Protein AF-A0A940R248-F1 (afdb_monomer_lite)

pLDDT: mean 87.32, std 5.38, range [58.16, 94.44]

Secondary structure (DSSP, 8-state):
--HHHHHHHHHHHHHHHHHTT--HHHHHHHHHHHHHHHHT-HHHHHHHHHHHHHHHHT-HHHHHHHHHHHHHHHHHHTTHHHHHHHHHHHHHTTSTTHHHHHHHHHHHHHHHH--

Radius of gyration: 25.44 Å; chains: 1; bounding box: 55×26×63 Å

Foldseek 3Di:
DPLVVLVVVLVVQLVVVVVVVDDNVVSCLVSQLVSCCVPPRNVVSVVVSVVVVCCVVVPPVVVLVVVLVVVVVVCVVVCVLVVQLVVQLVVQVPPDVSNVVSVVVSVVVSVVVSD

Structure (mmCIF, N/CA/C/O backbone):
data_AF-A0A940R248-F1
#
_entry.id   AF-A0A940R248-F1
#
loop_
_atom_site.group_PDB
_atom_site.id
_atom_site.type_symbol
_atom_site.label_atom_id
_atom_s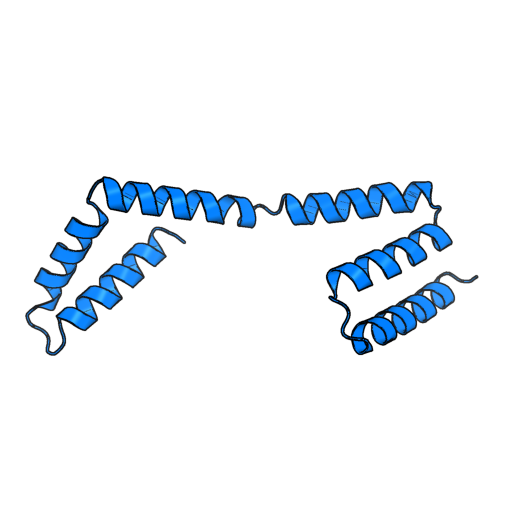ite.label_alt_id
_atom_site.label_comp_id
_atom_site.label_asym_id
_atom_site.label_entity_id
_atom_site.label_seq_id
_atom_site.pdbx_PDB_ins_code
_atom_site.Cartn_x
_atom_site.Cartn_y
_atom_site.Cartn_z
_atom_site.occupancy
_atom_site.B_iso_or_equiv
_atom_site.auth_seq_id
_atom_site.auth_comp_id
_atom_site.auth_asym_id
_atom_site.auth_atom_id
_atom_site.pdbx_PDB_model_num
ATOM 1 N N . MET A 1 1 ? 12.753 -2.257 -36.355 1.00 60.25 1 MET A N 1
ATOM 2 C CA . MET A 1 1 ? 11.463 -2.855 -36.779 1.00 60.25 1 MET A CA 1
ATOM 3 C C . MET A 1 1 ? 10.387 -1.785 -36.744 1.00 60.25 1 MET A C 1
ATOM 5 O O . MET A 1 1 ? 10.583 -0.800 -36.042 1.00 60.25 1 MET A O 1
ATOM 9 N N . SER A 1 2 ? 9.283 -1.935 -37.483 1.00 78.19 2 SER A N 1
ATOM 10 C CA . SER A 1 2 ? 8.166 -0.996 -37.332 1.00 78.19 2 SER A CA 1
ATOM 11 C C . SER A 1 2 ? 7.633 -1.073 -35.886 1.00 78.19 2 SER A C 1
ATOM 13 O O . SER A 1 2 ? 7.591 -2.171 -35.317 1.00 78.19 2 SER A O 1
ATOM 15 N N . PRO A 1 3 ? 7.231 0.054 -35.269 1.00 78.50 3 PRO A N 1
ATOM 16 C CA . PRO A 1 3 ? 6.699 0.061 -33.900 1.00 78.50 3 PRO A CA 1
ATOM 17 C C . PRO A 1 3 ? 5.505 -0.887 -33.724 1.00 78.50 3 PRO A C 1
ATOM 19 O O . PRO A 1 3 ? 5.332 -1.504 -32.677 1.00 78.50 3 PRO A O 1
ATOM 22 N N . VAL A 1 4 ? 4.723 -1.057 -34.793 1.00 84.12 4 VAL A N 1
ATOM 23 C CA . VAL A 1 4 ? 3.553 -1.937 -34.839 1.00 84.12 4 VAL A CA 1
ATOM 24 C C . VAL A 1 4 ? 3.952 -3.408 -34.702 1.00 84.12 4 VAL A C 1
ATOM 26 O O . VAL A 1 4 ? 3.333 -4.136 -33.932 1.00 84.12 4 VAL A O 1
ATOM 29 N N . THR A 1 5 ? 5.012 -3.854 -35.386 1.00 85.50 5 THR A N 1
ATOM 30 C CA . THR A 1 5 ? 5.476 -5.246 -35.278 1.00 85.50 5 THR A CA 1
ATOM 31 C C . THR A 1 5 ? 5.969 -5.563 -33.869 1.00 85.50 5 THR A C 1
ATOM 33 O O . THR A 1 5 ? 5.672 -6.637 -33.358 1.00 85.50 5 THR A O 1
ATOM 36 N N . VAL A 1 6 ? 6.664 -4.627 -33.215 1.00 85.00 6 VAL A N 1
ATOM 37 C CA . VAL A 1 6 ? 7.123 -4.802 -31.826 1.00 85.00 6 VAL A CA 1
ATOM 38 C C . VAL A 1 6 ? 5.939 -4.883 -30.863 1.00 85.00 6 VAL A C 1
ATOM 40 O O . VAL A 1 6 ? 5.937 -5.731 -29.975 1.00 85.00 6 VAL A O 1
ATOM 43 N N . GLY A 1 7 ? 4.907 -4.059 -31.074 1.00 84.19 7 GLY A N 1
ATOM 44 C CA . GLY A 1 7 ? 3.666 -4.117 -30.300 1.00 84.19 7 GLY A CA 1
ATOM 45 C C . GLY A 1 7 ? 2.963 -5.470 -30.418 1.00 84.19 7 GLY A C 1
ATOM 46 O O . GLY A 1 7 ? 2.646 -6.080 -29.401 1.00 84.19 7 GLY A O 1
ATOM 47 N N . ILE A 1 8 ? 2.797 -5.987 -31.641 1.00 89.81 8 ILE A N 1
ATOM 48 C CA . ILE A 1 8 ? 2.179 -7.303 -31.882 1.00 89.81 8 ILE A CA 1
ATOM 49 C C . ILE A 1 8 ? 2.984 -8.416 -31.199 1.00 89.81 8 ILE A C 1
ATOM 51 O O . ILE A 1 8 ? 2.412 -9.263 -30.513 1.00 89.81 8 ILE A O 1
ATOM 55 N N . LEU A 1 9 ? 4.311 -8.398 -31.345 1.00 90.88 9 LEU A N 1
ATOM 56 C CA . LEU A 1 9 ? 5.189 -9.409 -30.753 1.00 90.88 9 LEU A CA 1
ATOM 57 C C . LEU A 1 9 ? 5.153 -9.357 -29.216 1.00 90.88 9 LEU A C 1
ATOM 59 O O . LEU A 1 9 ? 5.094 -10.399 -28.567 1.00 90.88 9 LEU A O 1
ATOM 63 N N . GLY A 1 10 ? 5.106 -8.151 -28.640 1.00 87.94 10 GLY A N 1
ATOM 64 C CA . GLY A 1 10 ? 4.938 -7.932 -27.204 1.00 87.94 10 GLY A CA 1
ATOM 65 C C . GLY A 1 10 ? 3.591 -8.432 -26.676 1.00 87.94 10 GLY A C 1
ATOM 66 O O . GLY A 1 10 ? 3.556 -9.097 -25.644 1.00 87.94 10 GLY A O 1
ATOM 67 N N . SER A 1 11 ? 2.487 -8.191 -27.389 1.00 89.44 11 SER A N 1
ATOM 68 C CA . SER A 1 11 ? 1.163 -8.698 -27.001 1.00 89.44 11 SER A CA 1
ATOM 69 C C . SER A 1 11 ? 1.093 -10.226 -27.026 1.00 89.44 11 SER A C 1
ATOM 71 O O . SER A 1 11 ? 0.567 -10.826 -26.091 1.00 89.44 11 SER A O 1
ATOM 73 N N . VAL A 1 12 ? 1.659 -10.866 -28.055 1.00 93.38 12 VAL A N 1
ATOM 74 C CA . VAL A 1 12 ? 1.728 -12.336 -28.136 1.00 93.38 12 VAL A CA 1
ATOM 75 C C . VAL A 1 12 ? 2.574 -12.900 -26.995 1.00 93.38 12 VAL A C 1
ATOM 77 O O . VAL A 1 12 ? 2.159 -13.855 -26.339 1.00 93.38 12 VAL A O 1
ATOM 80 N N . LEU A 1 13 ? 3.722 -12.278 -26.712 1.00 92.12 13 LEU A N 1
ATOM 81 C CA . LEU A 1 13 ? 4.588 -12.663 -25.601 1.00 92.12 13 LEU A CA 1
ATOM 82 C C . LEU A 1 13 ? 3.861 -12.535 -24.252 1.00 92.12 13 LEU A C 1
ATOM 84 O O . LEU A 1 13 ? 3.885 -13.469 -23.458 1.00 92.12 13 LEU A O 1
ATOM 88 N N . LEU A 1 14 ? 3.157 -11.425 -24.009 1.00 92.56 14 LEU A N 1
ATOM 89 C CA . LEU A 1 14 ? 2.376 -11.207 -22.785 1.00 92.56 14 LEU A CA 1
ATOM 90 C C . LEU A 1 14 ? 1.338 -12.308 -22.572 1.00 92.56 14 LEU A C 1
ATOM 92 O O . LEU A 1 14 ? 1.263 -12.884 -21.488 1.00 92.56 14 LEU A O 1
ATOM 96 N N . VAL A 1 15 ? 0.561 -12.616 -23.610 1.00 93.69 15 VAL A N 1
ATOM 97 C CA . VAL A 1 15 ? -0.469 -13.658 -23.555 1.00 93.69 15 VAL A CA 1
ATOM 98 C C . VAL A 1 15 ? 0.164 -15.025 -23.290 1.00 93.69 15 VAL A C 1
ATOM 100 O O . VAL A 1 15 ? -0.321 -15.769 -22.441 1.00 93.69 15 VAL A O 1
ATOM 103 N N . PHE A 1 16 ? 1.282 -15.337 -23.947 1.00 94.44 16 PHE A N 1
ATOM 104 C CA . PHE A 1 16 ? 2.012 -16.584 -23.729 1.00 94.44 16 PHE A CA 1
ATOM 105 C C . PHE A 1 16 ? 2.508 -16.735 -22.280 1.00 94.44 16 PHE A C 1
ATOM 107 O O . PHE A 1 16 ? 2.299 -17.780 -21.665 1.00 94.44 16 PHE A O 1
ATOM 114 N N . LEU A 1 17 ? 3.110 -15.689 -21.700 1.00 91.62 17 LEU A N 1
ATOM 115 C CA . LEU A 1 17 ? 3.553 -15.709 -20.300 1.00 91.62 17 LEU A CA 1
ATOM 116 C C . LEU A 1 17 ? 2.385 -15.813 -19.309 1.00 91.62 17 LEU A C 1
ATOM 118 O O . LEU A 1 17 ? 2.523 -16.453 -18.266 1.00 91.62 17 LEU A O 1
ATOM 122 N N . LEU A 1 18 ? 1.235 -15.213 -19.630 1.00 93.06 18 LEU A N 1
ATOM 123 C CA . LEU A 1 18 ? 0.033 -15.327 -18.806 1.00 93.06 18 LEU A CA 1
ATOM 124 C C . LEU A 1 18 ? -0.498 -16.768 -18.785 1.00 93.06 18 LEU A C 1
ATOM 126 O O . LEU A 1 18 ? -0.879 -17.262 -17.725 1.00 93.06 18 LEU A O 1
ATOM 130 N N . PHE A 1 19 ? -0.461 -17.471 -19.923 1.00 93.69 19 PHE A N 1
ATOM 131 C CA . PHE A 1 19 ? -0.829 -18.891 -19.998 1.00 93.69 19 PHE A CA 1
ATOM 132 C C . PHE A 1 19 ? 0.106 -19.807 -19.201 1.00 93.69 19 PHE A C 1
ATOM 134 O O . PHE A 1 19 ? -0.329 -20.857 -18.735 1.00 93.69 19 PHE A O 1
ATOM 141 N N . LEU A 1 20 ? 1.359 -19.398 -18.985 1.00 93.00 20 LEU A N 1
ATOM 142 C CA . LEU A 1 20 ? 2.300 -20.092 -18.101 1.00 93.00 20 LEU A CA 1
ATOM 143 C C . LEU A 1 20 ? 1.956 -19.949 -16.604 1.00 93.00 20 LEU A C 1
ATOM 145 O O . LEU A 1 20 ? 2.639 -20.533 -15.766 1.00 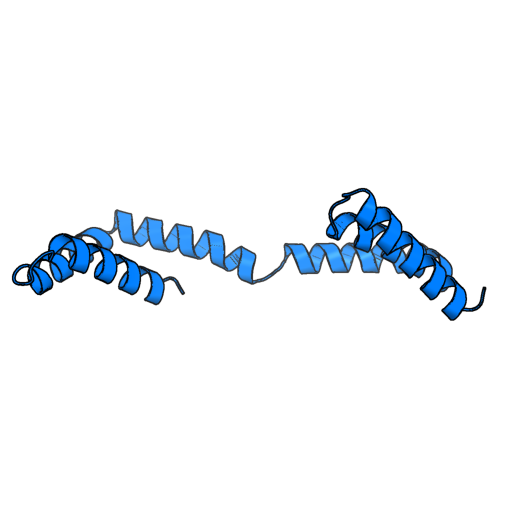93.00 20 LEU A O 1
ATOM 149 N N . GLY A 1 21 ? 0.915 -19.184 -16.253 1.00 90.12 21 GLY A N 1
ATOM 150 C CA . GLY A 1 21 ? 0.475 -18.976 -14.870 1.00 90.12 21 GLY A CA 1
ATOM 151 C C . GLY A 1 21 ? 1.301 -17.942 -14.104 1.00 90.12 21 GLY A C 1
ATOM 152 O O . GLY A 1 21 ? 1.220 -17.865 -12.878 1.00 90.12 21 GLY A O 1
ATOM 153 N N . MET A 1 22 ? 2.112 -17.143 -14.800 1.00 91.56 22 MET A N 1
ATOM 154 C CA . MET A 1 22 ? 2.952 -16.132 -14.169 1.00 91.56 22 MET A CA 1
ATOM 155 C C . MET A 1 22 ? 2.103 -14.929 -13.707 1.00 91.56 22 MET A C 1
ATOM 157 O O . MET A 1 22 ? 1.209 -14.499 -14.442 1.00 91.56 22 MET A O 1
ATOM 161 N N . PRO A 1 23 ? 2.356 -14.342 -12.518 1.00 90.62 23 PRO A N 1
ATOM 162 C CA . PRO A 1 23 ? 1.540 -13.236 -12.025 1.00 90.62 23 PRO A CA 1
ATOM 163 C C . PRO A 1 23 ? 1.590 -12.028 -12.966 1.00 90.62 23 PRO A C 1
ATOM 165 O O . PRO A 1 23 ? 2.670 -11.596 -13.380 1.00 90.62 23 PRO A O 1
ATOM 168 N N . ILE A 1 24 ? 0.419 -11.447 -13.249 1.00 89.75 24 ILE A N 1
ATOM 169 C CA . ILE A 1 24 ? 0.219 -10.379 -14.248 1.00 89.75 24 ILE A CA 1
ATOM 170 C C . ILE A 1 24 ? 1.197 -9.213 -14.049 1.00 89.75 24 ILE A C 1
ATOM 172 O O . ILE A 1 24 ? 1.724 -8.688 -15.026 1.00 89.75 24 ILE A O 1
ATOM 176 N N . ALA A 1 25 ? 1.486 -8.842 -12.796 1.00 87.75 25 ALA A N 1
ATOM 177 C CA . ALA A 1 25 ? 2.415 -7.763 -12.467 1.00 87.75 25 ALA A CA 1
ATOM 178 C C . ALA A 1 25 ? 3.818 -7.988 -13.059 1.00 87.75 25 ALA A C 1
ATOM 180 O O . ALA A 1 25 ? 4.371 -7.091 -13.694 1.00 87.75 25 ALA A O 1
ATOM 181 N N . PHE A 1 26 ? 4.375 -9.196 -12.916 1.00 88.62 26 PHE A N 1
ATOM 182 C CA . PHE A 1 26 ? 5.701 -9.512 -13.448 1.00 88.62 26 PHE A CA 1
ATOM 183 C C . PHE A 1 26 ? 5.694 -9.613 -14.973 1.00 88.62 26 PHE A C 1
ATOM 185 O O . PHE A 1 26 ? 6.649 -9.185 -15.618 1.00 88.62 26 PHE A O 1
ATOM 192 N N . VAL A 1 27 ? 4.611 -10.131 -15.559 1.00 92.19 27 VAL A N 1
ATOM 193 C CA . VAL A 1 27 ? 4.470 -10.219 -17.018 1.00 92.19 27 VAL A CA 1
ATOM 194 C C . VAL A 1 27 ? 4.403 -8.821 -17.641 1.00 92.19 27 VAL A C 1
ATOM 196 O O . VAL A 1 27 ? 5.156 -8.524 -18.567 1.00 92.19 27 VAL A O 1
ATOM 199 N N . MET A 1 28 ? 3.555 -7.942 -17.099 1.00 89.38 28 MET A N 1
ATOM 200 C CA . MET A 1 28 ? 3.427 -6.541 -17.521 1.00 89.38 28 MET A CA 1
ATOM 201 C C . MET A 1 28 ? 4.756 -5.793 -17.391 1.00 89.38 28 MET A C 1
ATOM 203 O O . MET A 1 28 ? 5.164 -5.093 -18.316 1.00 89.38 28 MET A O 1
ATOM 207 N N . MET A 1 29 ? 5.458 -5.975 -16.268 1.00 88.69 29 MET A N 1
ATOM 208 C CA . MET A 1 29 ? 6.756 -5.347 -16.023 1.00 88.69 29 MET A CA 1
ATOM 209 C C . MET A 1 29 ? 7.810 -5.812 -17.035 1.00 88.69 29 MET A C 1
ATOM 211 O O . MET A 1 29 ? 8.517 -4.986 -17.606 1.00 88.69 29 MET A O 1
ATOM 215 N N . PHE A 1 30 ? 7.897 -7.118 -17.296 1.00 89.25 30 PHE A N 1
ATOM 216 C CA . PHE A 1 30 ? 8.897 -7.692 -18.196 1.00 89.25 30 PHE A CA 1
ATOM 217 C C . PHE A 1 30 ? 8.644 -7.321 -19.662 1.00 89.25 30 PHE A C 1
ATOM 219 O O . PHE A 1 30 ? 9.541 -6.823 -20.342 1.00 89.25 30 PHE A O 1
ATOM 226 N N . VAL A 1 31 ? 7.410 -7.500 -20.145 1.00 91.44 31 VAL A N 1
ATOM 227 C CA . VAL A 1 31 ? 7.039 -7.168 -21.529 1.00 91.44 31 VAL A CA 1
ATOM 228 C C . VAL A 1 31 ? 7.096 -5.658 -21.763 1.00 91.44 31 VAL A C 1
ATOM 230 O O . VAL A 1 31 ? 7.603 -5.220 -22.796 1.00 91.44 31 VAL A O 1
ATOM 233 N N . GLY A 1 32 ? 6.645 -4.852 -20.796 1.00 87.88 32 GLY A N 1
ATOM 234 C CA . GLY A 1 32 ? 6.744 -3.394 -20.852 1.00 87.88 32 GLY A CA 1
ATOM 235 C C . GLY A 1 32 ? 8.195 -2.909 -20.898 1.00 87.88 32 GLY A C 1
ATOM 236 O O . GLY A 1 32 ? 8.539 -2.084 -21.743 1.00 87.88 32 GLY A O 1
ATOM 237 N N . PHE A 1 33 ? 9.075 -3.470 -20.063 1.00 88.62 33 PHE A N 1
ATOM 238 C CA . PHE A 1 33 ? 10.504 -3.148 -20.076 1.00 88.62 33 PHE A CA 1
ATOM 239 C C . PHE A 1 33 ? 11.173 -3.515 -21.409 1.00 88.62 33 PHE A C 1
ATOM 241 O O . PHE A 1 33 ? 11.877 -2.688 -21.992 1.00 88.62 33 PHE A O 1
ATOM 248 N N . LEU A 1 34 ? 10.926 -4.720 -21.935 1.00 88.75 34 LEU A N 1
ATOM 249 C CA . LEU A 1 34 ? 11.452 -5.152 -23.236 1.00 88.75 34 LEU A CA 1
ATOM 250 C C . LEU A 1 34 ? 10.925 -4.289 -24.394 1.00 88.75 34 LEU A C 1
ATOM 252 O O . LEU A 1 34 ? 11.690 -3.907 -25.277 1.00 88.75 34 LEU A O 1
ATOM 256 N N . GLY A 1 35 ? 9.643 -3.919 -24.372 1.00 86.06 35 GLY A N 1
ATOM 257 C CA . GLY A 1 35 ? 9.046 -3.048 -25.384 1.00 86.06 35 GLY A CA 1
ATOM 258 C C . GLY A 1 35 ? 9.651 -1.642 -25.389 1.00 86.06 35 GLY A C 1
ATOM 259 O O . GLY A 1 35 ? 10.052 -1.147 -26.442 1.00 86.06 35 GLY A O 1
ATOM 260 N N . ILE A 1 36 ? 9.772 -1.008 -24.218 1.00 85.94 36 ILE A N 1
ATOM 261 C CA . ILE A 1 36 ? 10.308 0.359 -24.093 1.00 85.94 36 ILE A CA 1
ATOM 262 C C . ILE A 1 36 ? 11.815 0.390 -24.371 1.00 85.94 36 ILE A C 1
ATOM 264 O O . ILE A 1 36 ? 12.300 1.311 -25.032 1.00 85.94 36 ILE A O 1
ATOM 268 N N . SER A 1 37 ? 12.561 -0.617 -23.907 1.00 84.94 37 SER A N 1
ATOM 269 C CA . SER A 1 37 ? 14.004 -0.710 -24.163 1.00 84.94 37 SER A CA 1
ATOM 270 C C . SER A 1 37 ? 14.321 -0.866 -25.651 1.00 84.94 37 SER A C 1
ATOM 272 O O . SER A 1 37 ? 15.299 -0.280 -26.112 1.00 84.94 37 SER A O 1
ATOM 274 N N . TYR A 1 38 ? 13.477 -1.582 -26.403 1.00 83.69 38 TYR A N 1
ATOM 275 C CA . TYR A 1 38 ? 13.634 -1.758 -27.845 1.00 83.69 38 TYR A CA 1
ATOM 276 C C . TYR A 1 38 ? 13.166 -0.541 -28.666 1.00 83.69 38 TYR A C 1
ATOM 278 O O . TYR A 1 38 ? 13.781 -0.226 -29.683 1.00 83.69 38 TYR A O 1
ATOM 286 N N . LEU A 1 39 ? 12.092 0.150 -28.255 1.00 82.12 39 LEU A N 1
ATOM 287 C CA . LEU A 1 39 ? 11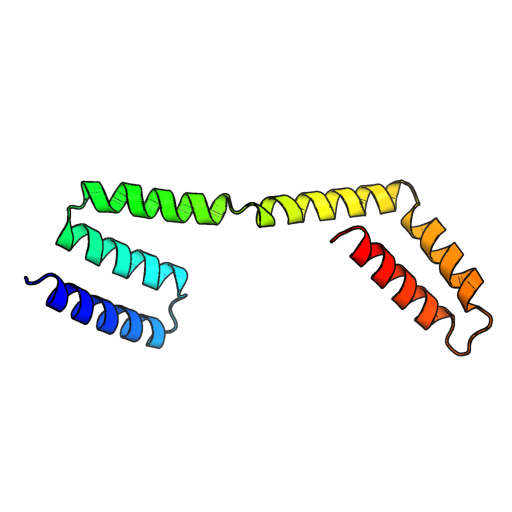.558 1.312 -28.987 1.00 82.12 39 LEU A CA 1
ATOM 288 C C . LEU A 1 39 ? 12.303 2.622 -28.712 1.00 82.12 39 LEU A C 1
ATOM 290 O O . LEU A 1 39 ? 12.438 3.435 -29.622 1.00 82.12 39 LEU A O 1
ATOM 294 N N . ALA A 1 40 ? 12.715 2.860 -27.466 1.00 79.56 40 ALA A N 1
ATOM 295 C CA . ALA A 1 40 ? 13.297 4.131 -27.045 1.00 79.56 40 ALA A CA 1
ATOM 296 C C . ALA A 1 40 ? 14.775 3.970 -26.682 1.00 79.56 40 ALA A C 1
ATOM 298 O O . ALA A 1 40 ? 15.648 4.459 -27.391 1.00 79.56 40 ALA A O 1
ATOM 299 N N . SER A 1 41 ? 15.056 3.320 -25.555 1.00 82.25 41 SER A N 1
ATOM 300 C CA . SER A 1 41 ? 16.391 2.920 -25.095 1.00 82.25 41 SER A CA 1
ATOM 301 C C . SER A 1 41 ? 16.281 2.325 -23.692 1.00 82.25 41 SER A C 1
ATOM 303 O O . SER A 1 41 ? 15.323 2.586 -22.959 1.00 82.25 41 SER A O 1
ATOM 305 N N . VAL A 1 42 ? 17.307 1.586 -23.264 1.00 78.38 42 VAL A N 1
ATOM 306 C CA . VAL A 1 42 ? 17.415 1.083 -21.882 1.00 78.38 42 VAL A CA 1
ATOM 307 C C . VAL A 1 42 ? 17.381 2.229 -20.857 1.00 78.38 42 VAL A C 1
ATOM 309 O O . VAL A 1 42 ? 16.730 2.107 -19.819 1.00 78.38 42 VAL A O 1
ATOM 312 N N . ASN A 1 43 ? 17.985 3.376 -21.184 1.00 80.94 43 ASN A N 1
ATOM 313 C CA . ASN A 1 43 ? 17.996 4.565 -20.325 1.00 80.94 43 ASN A CA 1
ATOM 314 C C . ASN A 1 43 ? 16.609 5.203 -20.149 1.00 80.94 43 ASN A C 1
ATOM 316 O O . ASN A 1 43 ? 16.367 5.835 -19.127 1.00 80.94 43 ASN A O 1
ATOM 320 N N . ALA A 1 44 ? 15.694 5.029 -21.108 1.00 80.38 44 ALA A N 1
ATOM 321 C CA . ALA A 1 44 ? 14.301 5.457 -20.978 1.00 80.38 44 ALA A CA 1
ATOM 322 C C . ALA A 1 44 ? 13.424 4.402 -20.278 1.00 80.38 44 ALA A C 1
ATOM 324 O O . ALA A 1 44 ? 12.472 4.750 -19.587 1.00 80.38 44 ALA A O 1
ATOM 325 N N . ALA A 1 45 ? 13.751 3.114 -20.414 1.00 83.31 45 ALA A N 1
ATOM 326 C CA . ALA A 1 45 ? 12.974 2.021 -19.826 1.00 83.31 45 ALA A CA 1
ATOM 327 C C . ALA A 1 45 ? 13.107 1.941 -18.294 1.00 83.31 45 ALA A C 1
ATOM 329 O O . ALA A 1 45 ? 12.110 1.771 -17.594 1.00 83.31 45 ALA A O 1
ATOM 330 N N . LEU A 1 46 ? 14.324 2.106 -17.768 1.00 84.94 46 LEU A N 1
ATOM 331 C CA . LEU A 1 46 ? 14.620 2.095 -16.328 1.00 84.94 46 LEU A CA 1
ATOM 332 C C . LEU A 1 46 ? 13.778 3.090 -15.502 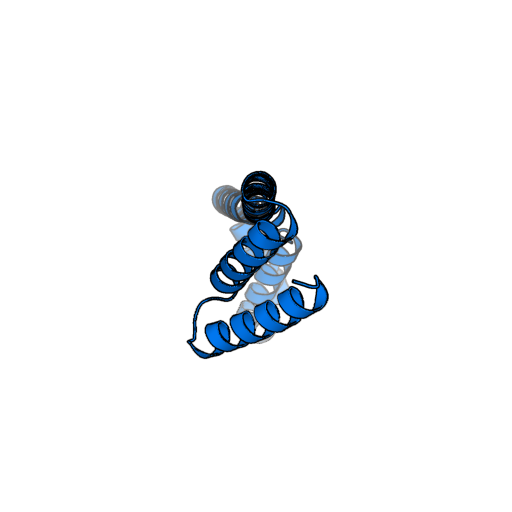1.00 84.94 46 LEU A C 1
ATOM 334 O O . LEU A 1 46 ? 13.123 2.652 -14.552 1.00 84.94 46 LEU A O 1
ATOM 338 N N . PRO A 1 47 ? 13.739 4.398 -15.831 1.00 86.44 47 PRO A N 1
ATOM 339 C CA . PRO A 1 47 ? 12.955 5.362 -15.065 1.00 86.44 47 PRO A CA 1
ATOM 340 C C . PRO A 1 47 ? 11.447 5.120 -15.176 1.00 86.44 47 PRO A C 1
ATOM 342 O O . PRO A 1 47 ? 10.730 5.370 -14.210 1.00 86.44 47 PRO A O 1
ATOM 345 N N . VAL A 1 48 ? 10.954 4.596 -16.305 1.00 87.12 48 VAL A N 1
ATOM 346 C CA . VAL A 1 48 ? 9.530 4.250 -16.454 1.00 87.12 48 VAL A CA 1
ATOM 347 C C . VAL A 1 48 ? 9.152 3.116 -15.508 1.00 87.12 48 VAL A C 1
ATOM 349 O O . VAL A 1 48 ? 8.193 3.252 -14.756 1.00 87.12 48 VAL A O 1
ATOM 352 N N . VAL A 1 49 ? 9.937 2.036 -15.478 1.00 86.75 49 VAL A N 1
ATOM 353 C CA . VAL A 1 49 ? 9.695 0.916 -14.558 1.00 86.75 49 VAL A CA 1
ATOM 354 C C . VAL A 1 49 ? 9.779 1.372 -13.100 1.00 86.75 49 VAL A C 1
ATOM 356 O O . VAL A 1 49 ? 8.893 1.049 -12.309 1.00 86.75 49 VAL A O 1
ATOM 359 N N . ALA A 1 50 ? 10.795 2.165 -12.746 1.00 86.06 50 ALA A N 1
ATOM 360 C CA . ALA A 1 50 ? 10.945 2.705 -11.395 1.00 86.06 50 ALA A CA 1
ATOM 361 C C . ALA A 1 50 ? 9.739 3.565 -10.982 1.00 86.06 50 ALA A C 1
ATOM 363 O O . ALA A 1 50 ? 9.220 3.406 -9.878 1.00 86.06 50 ALA A O 1
ATOM 364 N N . LYS A 1 51 ? 9.249 4.425 -11.885 1.00 88.00 51 LYS A N 1
ATOM 365 C CA . LYS A 1 51 ? 8.056 5.250 -11.662 1.00 88.00 51 LYS A CA 1
ATOM 366 C C . LYS A 1 51 ? 6.808 4.396 -11.466 1.00 88.00 51 LYS A C 1
ATOM 368 O O . LYS A 1 51 ? 6.087 4.622 -10.505 1.00 88.00 51 LYS A O 1
ATOM 373 N N . THR A 1 52 ? 6.573 3.396 -12.315 1.00 87.06 52 THR A N 1
ATOM 374 C CA . THR A 1 52 ? 5.400 2.516 -12.196 1.00 87.06 52 THR A CA 1
ATOM 375 C C . THR A 1 52 ? 5.400 1.746 -10.875 1.00 87.06 52 THR A C 1
ATOM 377 O O . THR A 1 52 ? 4.369 1.670 -10.207 1.00 87.06 52 THR A O 1
ATOM 380 N N . VAL A 1 53 ? 6.551 1.212 -10.453 1.00 86.12 53 VAL A N 1
ATOM 381 C CA . VAL A 1 53 ? 6.679 0.530 -9.154 1.00 86.12 53 VAL A CA 1
ATOM 382 C C . VAL A 1 53 ? 6.435 1.507 -8.005 1.00 86.12 53 VAL A C 1
ATOM 384 O O . VAL A 1 53 ? 5.694 1.182 -7.080 1.00 86.12 53 VAL A O 1
ATOM 387 N N . TYR A 1 54 ? 7.006 2.711 -8.081 1.00 87.44 54 TYR A N 1
ATOM 388 C CA . TYR A 1 54 ? 6.808 3.741 -7.066 1.00 87.44 54 TYR A CA 1
ATOM 389 C C . TYR A 1 54 ? 5.344 4.172 -6.957 1.00 87.44 54 TYR A C 1
ATOM 391 O O . TYR A 1 54 ? 4.811 4.187 -5.858 1.00 87.44 54 TYR A O 1
ATOM 399 N N . GLU A 1 55 ? 4.671 4.463 -8.071 1.00 87.19 55 GLU A N 1
ATOM 400 C CA . GLU A 1 55 ? 3.250 4.839 -8.089 1.00 87.19 55 GLU A CA 1
ATOM 401 C C . GLU A 1 55 ? 2.364 3.730 -7.518 1.00 87.19 55 GLU A C 1
ATOM 403 O O . GLU A 1 55 ? 1.425 4.009 -6.775 1.00 87.19 55 GLU A O 1
ATOM 408 N N . THR A 1 56 ? 2.706 2.471 -7.802 1.00 85.81 56 THR A N 1
ATOM 409 C CA . THR A 1 56 ? 1.972 1.323 -7.265 1.00 85.81 56 THR A CA 1
ATOM 410 C C . THR A 1 56 ? 2.199 1.162 -5.760 1.00 85.81 56 THR A C 1
ATOM 412 O O . THR A 1 56 ? 1.267 0.850 -5.028 1.00 85.81 56 THR A O 1
ATOM 415 N N . ALA A 1 57 ? 3.424 1.367 -5.270 1.00 84.62 57 ALA A N 1
ATOM 416 C CA . ALA A 1 57 ? 3.752 1.248 -3.849 1.00 84.62 57 ALA A CA 1
ATOM 417 C C . ALA A 1 57 ? 3.250 2.446 -3.025 1.00 84.62 57 ALA A C 1
ATOM 419 O O . ALA A 1 57 ? 2.765 2.274 -1.910 1.00 84.62 57 ALA A O 1
ATOM 420 N N . ALA A 1 58 ? 3.320 3.651 -3.591 1.00 85.19 58 ALA A N 1
ATOM 421 C CA . ALA A 1 58 ? 2.819 4.897 -3.019 1.00 85.19 58 ALA A CA 1
ATOM 422 C C . ALA A 1 58 ? 1.313 5.090 -3.276 1.00 85.19 58 ALA A C 1
ATOM 424 O O . ALA A 1 58 ? 0.810 6.216 -3.269 1.00 85.19 58 ALA A O 1
ATOM 425 N N . HIS A 1 59 ? 0.578 3.997 -3.502 1.00 86.88 59 HIS A N 1
ATOM 426 C CA . HIS A 1 59 ? -0.864 4.052 -3.657 1.00 86.88 59 HIS A CA 1
ATOM 427 C C . HIS A 1 59 ? -1.504 4.553 -2.365 1.00 86.88 59 HIS A C 1
ATOM 429 O O . HIS A 1 59 ? -1.466 3.888 -1.332 1.00 86.88 59 HIS A O 1
ATOM 435 N N . TYR A 1 60 ? -2.154 5.712 -2.457 1.00 82.25 60 TYR A N 1
ATOM 436 C CA . TYR A 1 60 ? -2.855 6.352 -1.345 1.00 82.25 60 TYR A CA 1
ATOM 437 C C . TYR A 1 60 ? -3.757 5.394 -0.532 1.00 82.25 60 TYR A C 1
ATOM 439 O O . TYR A 1 60 ? -3.676 5.425 0.698 1.00 82.25 60 TYR A O 1
ATOM 447 N N . PRO A 1 61 ? -4.529 4.467 -1.145 1.00 86.56 61 PRO A N 1
ATOM 448 C CA . PRO A 1 61 ? -5.332 3.506 -0.386 1.00 86.56 61 PRO A CA 1
ATOM 449 C C . PRO A 1 61 ? -4.527 2.589 0.544 1.00 86.56 61 PRO A C 1
ATOM 451 O O . PRO A 1 61 ? -5.040 2.169 1.576 1.00 86.56 61 PRO A O 1
ATOM 454 N N . TYR A 1 62 ? -3.258 2.299 0.243 1.00 88.44 62 TYR A N 1
ATOM 455 C CA . TYR A 1 62 ? -2.418 1.483 1.124 1.00 88.44 62 TYR A CA 1
ATOM 456 C C . TYR A 1 62 ? -2.048 2.200 2.418 1.00 88.44 62 TYR A C 1
ATOM 458 O O . TYR A 1 62 ? -1.843 1.539 3.430 1.00 88.44 62 TYR A O 1
ATOM 466 N N . THR A 1 63 ? -2.006 3.534 2.421 1.00 89.00 63 THR A N 1
ATOM 467 C CA . THR A 1 63 ? -1.829 4.331 3.643 1.00 89.00 63 THR A CA 1
ATOM 468 C C . THR A 1 63 ? -3.099 4.362 4.491 1.00 89.00 63 THR A C 1
ATOM 470 O O . THR A 1 63 ? -3.022 4.433 5.715 1.00 89.00 63 THR A O 1
ATOM 473 N N . ILE A 1 64 ? -4.269 4.258 3.863 1.00 89.75 64 ILE A N 1
ATOM 474 C CA . ILE A 1 64 ? -5.559 4.248 4.558 1.00 89.75 64 ILE A CA 1
ATOM 475 C C . ILE A 1 64 ? -5.712 2.984 5.431 1.00 89.75 64 ILE A C 1
ATOM 477 O O . ILE A 1 64 ? -6.170 3.074 6.568 1.00 89.75 64 ILE A O 1
ATOM 481 N N . ILE A 1 65 ? -5.249 1.821 4.954 1.00 90.06 65 ILE A N 1
ATOM 482 C CA . ILE A 1 65 ? -5.329 0.533 5.675 1.00 90.06 65 ILE A CA 1
ATOM 483 C C . ILE A 1 65 ? -4.737 0.594 7.104 1.00 90.06 65 ILE A C 1
ATOM 485 O O . ILE A 1 65 ? -5.462 0.301 8.058 1.00 90.06 65 ILE A O 1
ATOM 489 N N . PRO A 1 66 ? -3.457 0.965 7.321 1.00 90.88 66 PRO A N 1
ATOM 490 C CA . PRO A 1 66 ? -2.878 1.025 8.661 1.00 90.88 66 PRO A CA 1
ATOM 491 C C . PRO A 1 66 ? -3.517 2.111 9.529 1.00 90.88 66 PRO A C 1
ATOM 493 O O . PRO A 1 66 ? -3.640 1.915 10.736 1.00 90.88 66 PRO A O 1
ATOM 496 N N . LEU A 1 67 ? -3.962 3.227 8.941 1.00 91.19 67 LEU A N 1
ATOM 497 C CA . LEU A 1 67 ? -4.676 4.271 9.677 1.00 91.19 67 LEU A CA 1
ATOM 498 C C . LEU A 1 67 ? -6.027 3.765 10.202 1.00 91.19 67 LEU A C 1
ATOM 500 O O . LEU A 1 67 ? -6.365 4.049 11.352 1.00 91.19 67 LEU A O 1
ATOM 504 N N . PHE A 1 68 ? -6.755 2.951 9.431 1.00 88.56 68 PHE A N 1
ATOM 505 C CA . PHE A 1 68 ? -7.980 2.310 9.919 1.00 88.56 68 PHE A CA 1
ATOM 506 C C . PHE A 1 68 ? -7.727 1.277 11.006 1.00 88.56 68 PHE A C 1
ATOM 508 O O . PHE A 1 68 ? -8.464 1.237 11.992 1.00 88.56 68 PHE A O 1
ATOM 515 N N . ILE A 1 69 ? -6.664 0.482 10.880 1.00 89.81 69 ILE A N 1
ATOM 516 C CA . ILE A 1 69 ? -6.267 -0.461 11.933 1.00 89.81 69 ILE A CA 1
ATOM 517 C C . ILE A 1 69 ? -5.931 0.301 13.226 1.00 89.81 69 ILE A C 1
ATOM 519 O O . ILE A 1 69 ? -6.378 -0.084 14.307 1.00 89.81 69 ILE A O 1
ATOM 523 N N . LEU A 1 70 ? -5.198 1.413 13.120 1.00 92.06 70 LEU A N 1
ATOM 524 C CA . LEU A 1 70 ? -4.837 2.270 14.249 1.00 92.06 70 LEU A CA 1
ATOM 525 C C . LEU A 1 70 ? -6.074 2.904 14.905 1.00 92.06 70 LEU A C 1
ATOM 527 O O . LEU A 1 70 ? -6.224 2.843 16.125 1.00 92.06 70 LEU A O 1
ATOM 531 N N . MET A 1 71 ? -6.993 3.450 14.104 1.00 89.69 71 MET A N 1
ATOM 532 C CA . MET A 1 71 ? -8.273 3.984 14.577 1.00 89.69 71 MET A CA 1
ATOM 533 C C . MET A 1 71 ? -9.097 2.913 15.302 1.00 89.69 71 MET A C 1
ATOM 535 O O . MET A 1 71 ? -9.604 3.173 16.393 1.00 89.69 71 MET A O 1
ATOM 539 N N . GLY A 1 72 ? -9.205 1.705 14.738 1.00 87.50 72 GLY A N 1
ATOM 540 C CA . GLY A 1 72 ? -9.891 0.578 15.372 1.00 87.50 72 GLY A CA 1
ATOM 541 C C . GLY A 1 72 ? -9.258 0.191 16.712 1.00 87.50 72 GLY A C 1
ATOM 542 O O . GLY A 1 72 ? -9.968 -0.024 17.696 1.00 87.50 72 GLY A O 1
ATOM 543 N N . GLY A 1 73 ? -7.923 0.190 16.782 1.00 89.56 73 GLY A N 1
ATOM 544 C CA . GLY A 1 73 ? -7.168 -0.018 18.018 1.00 89.56 73 GLY A CA 1
ATOM 545 C C . GLY A 1 73 ? -7.454 1.050 19.078 1.00 89.56 73 GLY A C 1
ATOM 546 O O . GLY A 1 73 ? -7.722 0.713 20.234 1.00 89.56 73 GLY A O 1
ATOM 547 N N . PHE A 1 74 ? -7.478 2.330 18.697 1.00 91.62 74 PHE A N 1
ATOM 548 C CA . PHE A 1 74 ? -7.837 3.423 19.605 1.00 91.62 74 PHE A CA 1
ATOM 549 C C . PHE A 1 74 ? -9.294 3.352 20.067 1.00 91.62 74 PHE A C 1
ATOM 551 O O . PHE A 1 74 ? -9.551 3.502 21.259 1.00 91.62 74 PHE A O 1
ATOM 558 N N . ALA A 1 75 ? -10.241 3.066 19.171 1.00 88.62 75 ALA A N 1
ATOM 559 C CA . ALA A 1 75 ? -11.653 2.913 19.521 1.00 88.62 75 ALA A CA 1
ATOM 560 C C . ALA A 1 75 ? -11.888 1.737 20.486 1.00 88.62 75 ALA A C 1
ATOM 562 O O . ALA A 1 75 ? -12.699 1.842 21.413 1.00 88.62 75 ALA A O 1
ATOM 563 N N . GLY A 1 76 ? -11.141 0.642 20.305 1.00 87.81 76 GLY A N 1
ATOM 564 C CA . GLY A 1 76 ? -11.133 -0.497 21.218 1.00 87.81 76 GLY A CA 1
ATOM 565 C C . GLY A 1 76 ? -10.574 -0.137 22.595 1.00 87.81 76 GLY A C 1
ATOM 566 O O . GLY A 1 76 ? -11.225 -0.404 23.605 1.00 87.81 76 GLY A O 1
ATOM 567 N N . ASN A 1 77 ? -9.409 0.517 22.644 1.00 90.19 77 ASN A N 1
ATOM 568 C CA . ASN A 1 77 ? -8.736 0.854 23.903 1.00 90.19 77 ASN A CA 1
ATOM 569 C C . ASN A 1 77 ? -9.455 1.968 24.690 1.00 90.19 77 ASN A C 1
ATOM 571 O O . ASN A 1 77 ? -9.512 1.931 25.915 1.00 90.19 77 ASN A O 1
ATOM 575 N N . ALA A 1 78 ? -10.083 2.923 23.999 1.00 90.94 78 ALA A N 1
ATOM 576 C CA . ALA A 1 78 ? -10.918 3.959 24.611 1.00 90.94 78 ALA A CA 1
ATOM 577 C C . ALA A 1 78 ? -12.281 3.431 25.110 1.00 90.94 78 ALA A C 1
ATOM 579 O O . ALA A 1 78 ? -13.074 4.182 25.678 1.00 90.94 78 ALA A O 1
ATOM 580 N N . GLY A 1 79 ? -12.599 2.151 24.877 1.00 88.62 79 GLY A N 1
ATOM 581 C CA . GLY A 1 79 ? -13.867 1.541 25.278 1.00 88.62 79 GLY A CA 1
ATOM 582 C C . GLY A 1 79 ? -15.079 2.000 24.459 1.00 88.62 79 GLY A C 1
ATOM 583 O O . GLY A 1 79 ? -16.205 1.614 24.781 1.00 88.62 79 GLY A O 1
ATOM 584 N N . ILE A 1 80 ? -14.870 2.769 23.384 1.00 89.12 80 ILE A N 1
ATOM 585 C CA . ILE A 1 80 ? -15.932 3.273 22.501 1.00 89.12 80 ILE A CA 1
ATOM 586 C C . ILE A 1 80 ? -16.682 2.092 21.880 1.00 89.12 80 ILE A C 1
ATOM 588 O O . ILE A 1 80 ? -17.909 2.051 21.928 1.00 89.12 80 ILE A O 1
ATOM 592 N N . THR A 1 81 ? -15.963 1.069 21.406 1.00 87.12 81 THR A N 1
ATOM 593 C CA . THR A 1 81 ? -16.564 -0.151 20.837 1.00 87.12 81 THR A CA 1
ATOM 594 C C . THR A 1 81 ? -17.483 -0.870 21.817 1.00 87.12 81 THR A C 1
ATOM 596 O O . THR A 1 81 ? -18.570 -1.314 21.447 1.00 87.12 81 THR A O 1
ATOM 599 N N . ARG A 1 82 ? -17.095 -0.933 23.095 1.00 89.12 82 ARG A N 1
ATOM 600 C CA . ARG A 1 82 ? -17.895 -1.565 24.151 1.00 89.12 82 ARG A CA 1
ATOM 601 C C . ARG A 1 82 ? -19.166 -0.764 24.443 1.00 89.12 82 ARG A C 1
ATOM 603 O O . ARG A 1 82 ? -20.241 -1.353 24.543 1.00 89.12 82 ARG A O 1
ATOM 610 N N . GLN A 1 83 ? -19.052 0.557 24.568 1.00 90.88 83 GLN A N 1
ATOM 611 C CA . GLN A 1 83 ? -20.187 1.446 24.848 1.00 90.88 83 GLN A CA 1
ATOM 612 C C . GLN A 1 83 ? -21.189 1.473 23.687 1.00 90.88 83 GLN A C 1
ATOM 614 O O . GLN A 1 83 ? -22.404 1.436 23.900 1.00 90.88 83 GLN A O 1
ATOM 619 N N . LEU A 1 84 ? -20.680 1.465 22.456 1.00 88.81 84 LEU A N 1
ATOM 620 C CA . LEU A 1 84 ? -21.487 1.418 21.246 1.00 88.81 84 LEU A CA 1
ATOM 621 C C . LEU A 1 84 ? -22.279 0.105 21.159 1.00 88.81 84 LEU A C 1
ATOM 623 O O . LEU A 1 84 ? -23.494 0.125 20.968 1.00 88.81 84 LEU A O 1
ATOM 627 N N . TYR A 1 85 ? -21.616 -1.033 21.391 1.00 89.56 85 TYR A N 1
ATOM 628 C CA . TYR A 1 85 ? -22.274 -2.339 21.417 1.00 89.56 85 TYR A CA 1
ATOM 629 C C . TYR A 1 85 ? -23.386 -2.400 22.471 1.00 89.56 85 TYR A C 1
ATOM 631 O O . TYR A 1 85 ? -24.500 -2.818 22.175 1.00 89.56 85 TYR A O 1
ATOM 639 N N . GLN A 1 86 ? -23.116 -1.930 23.693 1.00 91.25 86 GLN A N 1
ATOM 640 C CA . GLN A 1 86 ? -24.121 -1.895 24.761 1.00 91.25 86 GLN A CA 1
ATOM 641 C C . GLN A 1 86 ? -25.316 -0.994 24.426 1.00 91.25 86 GLN A C 1
ATOM 643 O O . GLN A 1 86 ? -26.435 -1.275 24.857 1.00 91.25 86 GLN A O 1
ATOM 648 N N . SER A 1 87 ? -25.092 0.081 23.669 1.00 91.50 87 SER A N 1
ATOM 649 C CA . SER A 1 87 ? -26.160 0.965 23.197 1.00 91.50 87 SER A CA 1
ATOM 650 C C . SER A 1 87 ? -27.075 0.240 22.210 1.00 91.50 87 SER A C 1
ATOM 652 O O . SER A 1 87 ? -28.293 0.246 22.392 1.00 91.50 87 SER A O 1
ATOM 654 N N . PHE A 1 88 ? -26.503 -0.459 21.224 1.00 90.44 88 PHE A N 1
ATOM 655 C CA . PHE A 1 88 ? -27.279 -1.249 20.266 1.00 90.44 88 PHE A CA 1
ATOM 656 C C . PHE A 1 88 ? -27.971 -2.454 20.911 1.00 90.44 88 PHE A C 1
ATOM 658 O O . PHE A 1 88 ? -29.143 -2.694 20.631 1.00 90.44 88 PHE A O 1
ATOM 665 N N . ASP A 1 89 ? -27.304 -3.164 21.823 1.00 90.50 89 ASP A N 1
ATOM 666 C CA . ASP A 1 89 ? -27.900 -4.276 22.573 1.00 90.50 89 ASP A CA 1
ATOM 667 C C . ASP A 1 89 ? -29.148 -3.826 23.344 1.00 90.50 89 ASP A C 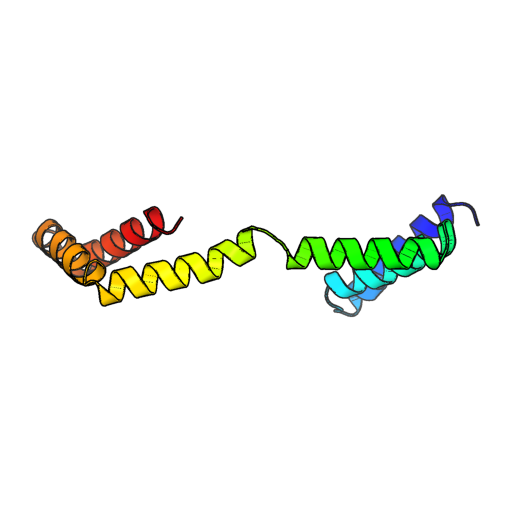1
ATOM 669 O O . ASP A 1 89 ? -30.217 -4.421 23.210 1.00 90.50 89 ASP A O 1
ATOM 673 N N . LYS A 1 90 ? -29.067 -2.701 24.068 1.00 91.25 90 LYS A N 1
ATOM 674 C CA . LYS A 1 90 ? -30.226 -2.130 24.772 1.00 91.25 90 LYS A CA 1
ATOM 675 C C . LYS A 1 90 ? -31.353 -1.729 23.823 1.00 91.25 90 LYS A C 1
ATOM 677 O O . LYS A 1 90 ? -32.520 -1.896 24.180 1.00 91.25 90 LYS A O 1
ATOM 682 N N . TRP A 1 91 ? -31.023 -1.207 22.644 1.00 91.12 91 TRP A N 1
ATOM 683 C CA . TRP A 1 91 ? -32.016 -0.740 21.679 1.00 91.12 91 TRP A CA 1
ATOM 684 C C . TRP A 1 91 ? -32.769 -1.900 21.018 1.00 91.12 91 TRP A C 1
ATOM 686 O O . TRP A 1 91 ? -33.993 -1.857 20.895 1.00 91.12 91 TRP A O 1
ATOM 696 N N . PHE A 1 92 ? -32.053 -2.971 20.664 1.00 89.81 92 PHE A N 1
ATOM 697 C CA . PHE A 1 92 ? -32.603 -4.120 19.944 1.00 89.81 92 PHE A CA 1
ATOM 698 C C . PHE A 1 92 ? -33.019 -5.291 20.848 1.00 89.81 92 PHE A C 1
ATOM 700 O O . PHE A 1 92 ? -33.583 -6.264 20.352 1.00 89.81 92 PHE A O 1
ATOM 707 N N . ARG A 1 93 ? -32.849 -5.191 22.177 1.00 88.25 93 ARG A N 1
ATOM 708 C CA . ARG A 1 93 ? -33.186 -6.254 23.151 1.00 88.25 93 ARG A CA 1
ATOM 709 C C . ARG A 1 93 ? -34.614 -6.797 23.049 1.00 88.25 93 ARG A C 1
ATOM 711 O O . ARG A 1 93 ? -34.871 -7.923 23.457 1.00 88.25 93 ARG A O 1
ATOM 718 N N . ARG A 1 94 ? -35.562 -5.979 22.582 1.00 88.81 94 ARG A N 1
ATOM 719 C CA . ARG A 1 94 ? -36.990 -6.339 22.501 1.00 88.81 94 ARG A CA 1
ATOM 720 C C . ARG A 1 94 ? -37.353 -7.123 21.237 1.00 88.81 94 ARG A C 1
ATOM 722 O O . ARG A 1 94 ? -38.464 -7.635 21.159 1.00 88.81 94 ARG A O 1
ATOM 729 N N . LEU A 1 95 ? -36.452 -7.198 20.260 1.00 89.31 95 LEU A N 1
ATOM 730 C CA . LEU A 1 95 ? -36.686 -7.912 19.009 1.00 89.31 95 LEU A CA 1
ATOM 731 C C . LEU A 1 95 ? -36.280 -9.388 19.150 1.00 89.31 95 LEU A C 1
ATOM 733 O O . LEU A 1 95 ? -35.268 -9.688 19.794 1.00 89.31 95 LEU A O 1
ATOM 737 N N . PRO A 1 96 ? -37.020 -10.325 18.531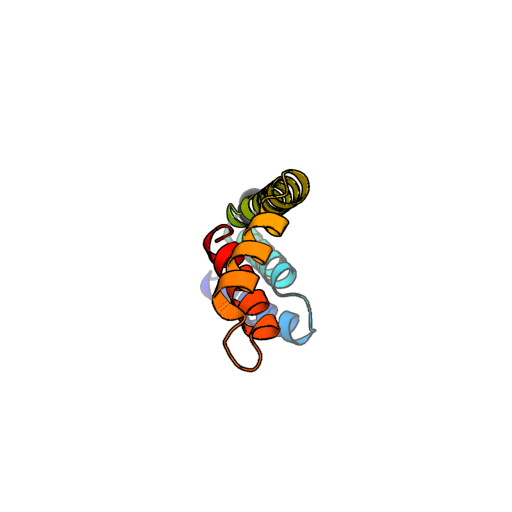 1.00 83.12 96 PRO A N 1
ATOM 738 C CA . PRO A 1 96 ? -36.589 -11.716 18.448 1.00 83.12 96 PRO A CA 1
ATOM 739 C C . PRO A 1 96 ? -35.260 -11.786 17.678 1.00 83.12 96 PRO A C 1
ATOM 741 O O . PRO A 1 96 ? -35.145 -11.251 16.579 1.00 83.12 96 PRO A O 1
ATOM 744 N N . GLY A 1 97 ? -34.230 -12.391 18.279 1.00 87.94 97 GLY A N 1
ATOM 745 C CA . GLY A 1 97 ? -32.865 -12.379 17.730 1.00 87.94 97 GLY A CA 1
ATOM 746 C C . GLY A 1 97 ? -32.074 -11.086 17.988 1.00 87.94 97 GLY A C 1
ATOM 747 O O . GLY A 1 97 ? -31.046 -10.867 17.349 1.00 87.94 97 GLY A O 1
ATOM 748 N N . GLY A 1 98 ? -32.513 -10.241 18.931 1.00 86.06 98 GLY A N 1
ATOM 749 C CA . GLY A 1 98 ? -31.951 -8.910 19.203 1.00 86.06 98 GLY A CA 1
ATOM 750 C C . GLY A 1 98 ? -30.431 -8.844 19.394 1.00 86.06 98 GLY A C 1
ATOM 751 O O . GLY A 1 98 ? -29.818 -7.867 18.982 1.00 86.06 98 GLY A O 1
ATOM 752 N N . LEU A 1 99 ? -29.803 -9.897 19.923 1.00 87.38 99 LEU A N 1
ATOM 753 C CA . LEU A 1 99 ? -28.345 -9.969 20.105 1.00 87.38 99 LEU A CA 1
ATOM 754 C C . LEU A 1 99 ? -27.595 -10.098 18.760 1.00 87.38 99 LEU A C 1
ATOM 756 O O . LEU A 1 99 ? -26.528 -9.511 18.571 1.00 87.38 99 LEU A O 1
ATOM 760 N N . GLY A 1 100 ? -28.191 -10.798 17.789 1.00 90.31 100 GLY A N 1
ATOM 761 C CA . GLY A 1 100 ? -27.698 -10.871 16.409 1.00 90.31 100 GLY A CA 1
ATOM 762 C C . GLY A 1 100 ? -27.909 -9.558 15.650 1.00 90.31 100 GLY A C 1
ATOM 763 O O . GLY A 1 100 ? -27.026 -9.078 14.947 1.00 90.31 100 GLY A O 1
ATOM 764 N N . ILE A 1 101 ? -29.061 -8.916 15.851 1.00 90.62 101 ILE A N 1
ATOM 765 C CA . ILE A 1 101 ? -29.353 -7.609 15.244 1.00 90.62 101 ILE A CA 1
ATOM 766 C C . ILE A 1 101 ? -28.404 -6.536 15.802 1.00 90.62 101 ILE A C 1
ATOM 768 O O . ILE A 1 101 ? -27.872 -5.727 15.045 1.00 90.62 101 ILE A O 1
ATOM 772 N N . ALA A 1 102 ? -28.127 -6.564 17.108 1.00 90.00 102 ALA A N 1
ATOM 773 C CA . ALA A 1 102 ? -27.207 -5.639 17.761 1.00 90.00 102 ALA A CA 1
ATOM 774 C C . ALA A 1 102 ? -25.757 -5.793 17.278 1.00 90.00 102 ALA A C 1
ATOM 776 O O . ALA A 1 102 ? -25.076 -4.789 17.079 1.00 90.00 102 ALA A O 1
ATOM 777 N N . THR A 1 103 ? -25.290 -7.025 17.048 1.00 89.44 103 THR A N 1
ATOM 778 C CA . THR A 1 103 ? -23.953 -7.279 16.481 1.00 89.44 103 THR A CA 1
ATOM 779 C C . THR A 1 103 ? -23.849 -6.768 15.046 1.00 89.44 103 THR A C 1
ATOM 781 O O . THR A 1 103 ? -22.906 -6.043 14.739 1.00 89.44 103 THR A O 1
ATOM 784 N N . VAL A 1 104 ? -24.834 -7.055 14.188 1.00 92.19 104 VAL A N 1
ATOM 785 C CA . VAL A 1 104 ? -24.852 -6.550 12.802 1.00 92.19 104 VAL A CA 1
ATOM 786 C C . VAL A 1 104 ? -24.911 -5.020 12.767 1.00 92.19 104 VAL A C 1
ATOM 788 O O . VAL A 1 104 ? -24.155 -4.402 12.020 1.00 92.19 104 VAL A O 1
ATOM 791 N N . ALA A 1 105 ? -25.742 -4.394 13.605 1.00 90.25 105 ALA A N 1
ATOM 792 C CA . ALA A 1 105 ? -25.830 -2.937 13.705 1.00 90.25 105 ALA A CA 1
ATOM 793 C C . ALA A 1 105 ? -24.517 -2.304 14.195 1.00 90.25 105 ALA A C 1
ATOM 795 O O . ALA A 1 105 ? -24.068 -1.307 13.631 1.00 90.25 105 ALA A O 1
ATOM 796 N N . ALA A 1 106 ? -23.866 -2.906 15.197 1.00 88.19 106 ALA A N 1
ATOM 797 C CA . ALA A 1 106 ? -22.565 -2.453 15.675 1.00 88.19 106 ALA A CA 1
ATOM 798 C C . ALA A 1 106 ? -21.491 -2.564 14.579 1.00 88.19 106 ALA A C 1
ATOM 800 O O . ALA A 1 106 ? -20.747 -1.608 14.367 1.00 88.19 106 ALA A O 1
ATOM 801 N N . CYS A 1 107 ? -21.439 -3.680 13.843 1.00 87.25 107 CYS A N 1
ATOM 802 C CA . CYS A 1 107 ? -20.520 -3.857 12.716 1.00 87.25 107 CYS A CA 1
ATOM 803 C C . CYS A 1 107 ? -20.782 -2.850 11.588 1.00 87.25 107 CYS A C 1
ATOM 805 O O . CYS A 1 107 ? -19.837 -2.250 11.086 1.00 87.25 107 CYS A O 1
ATOM 807 N N . ALA A 1 108 ? -22.045 -2.623 11.221 1.00 90.12 108 ALA A N 1
ATOM 808 C CA . ALA A 1 108 ? -22.419 -1.657 10.190 1.00 90.12 108 ALA A CA 1
ATOM 809 C C . ALA A 1 108 ? -22.041 -0.219 10.580 1.00 90.12 108 ALA A C 1
ATOM 811 O O . ALA A 1 108 ? -21.538 0.536 9.752 1.00 90.12 108 ALA A O 1
ATOM 812 N N . PHE A 1 109 ? -22.232 0.155 11.848 1.00 88.06 109 PHE A N 1
ATOM 813 C CA . PHE A 1 109 ? -21.854 1.476 12.345 1.00 88.06 109 PHE A CA 1
ATOM 814 C C . PHE A 1 109 ? -20.334 1.670 12.374 1.00 88.06 109 PHE A C 1
ATOM 816 O O . PHE A 1 109 ? -19.838 2.719 11.971 1.00 88.06 109 PHE A O 1
ATOM 823 N N . PHE A 1 110 ? -19.585 0.651 12.806 1.00 83.12 110 PHE A N 1
ATOM 824 C CA . PHE A 1 110 ? -18.125 0.686 12.739 1.00 83.12 110 PHE A CA 1
ATOM 825 C C . PHE A 1 110 ? -17.623 0.785 11.299 1.00 83.12 110 PHE A C 1
ATOM 827 O O . PHE A 1 110 ? -16.760 1.616 11.044 1.00 83.12 110 PHE A O 1
ATOM 834 N N . ALA A 1 111 ? -18.211 0.033 10.363 1.00 83.94 111 ALA A N 1
ATOM 835 C CA . ALA A 1 111 ? -17.887 0.119 8.940 1.00 83.94 111 ALA A CA 1
ATOM 836 C C . ALA A 1 111 ? -18.190 1.507 8.346 1.00 83.94 111 ALA A C 1
ATOM 838 O O . ALA A 1 111 ? -17.420 2.001 7.532 1.00 83.94 111 ALA A O 1
ATOM 839 N N . ALA A 1 112 ? -19.271 2.166 8.779 1.00 85.00 112 ALA A N 1
ATOM 840 C CA . ALA A 1 112 ? -19.598 3.529 8.352 1.00 85.00 112 ALA A CA 1
ATOM 841 C C . ALA A 1 112 ? -18.613 4.584 8.890 1.00 85.00 112 ALA A C 1
ATOM 843 O O . ALA A 1 112 ? -18.381 5.599 8.240 1.00 85.00 112 ALA A O 1
ATOM 844 N N . LEU A 1 113 ? -18.038 4.356 10.075 1.00 77.75 113 LEU A N 1
ATOM 845 C CA . LEU A 1 113 ? -16.998 5.215 10.649 1.00 77.75 113 LEU A CA 1
ATOM 846 C C . LEU A 1 113 ? -15.611 4.946 10.051 1.00 77.75 113 LEU A C 1
ATOM 848 O O . LEU A 1 113 ? -14.788 5.857 10.006 1.00 77.75 113 LEU A O 1
ATOM 852 N N . SER A 1 114 ? -15.344 3.706 9.637 1.00 70.31 114 SER A N 1
ATOM 853 C CA . SER A 1 114 ? -14.042 3.242 9.151 1.00 70.31 114 SER A CA 1
ATOM 854 C C . SER A 1 114 ? -13.951 3.147 7.618 1.00 70.31 114 SER A C 1
ATOM 856 O O . SER A 1 114 ? -13.265 2.254 7.128 1.00 70.31 114 SER A O 1
ATOM 858 N N . GLY A 1 115 ? -14.699 3.995 6.901 1.00 58.16 115 GLY A N 1
ATOM 859 C CA . GLY A 1 115 ? -15.003 3.882 5.463 1.00 58.16 115 GLY A CA 1
ATOM 860 C C . GLY A 1 115 ? -13.837 3.608 4.521 1.00 58.16 115 GLY A C 1
ATOM 861 O O . GLY A 1 115 ? -12.923 4.453 4.463 1.00 58.16 115 GLY A O 1
#

Sequence (115 aa):
MSPVTVGILGSVLLVFLLFLGMPIAFVMMFVGFLGISYLASVNAALPVVAKTVYETAAHYPYTIIPLFILMGGFAGNAGITRQLYQSFDKWFRRLPGGLGIATVAACAFFAALSG